Protein AF-A0A9P5EI40-F1 (afdb_monomer_lite)

Structure (mmCIF, N/CA/C/O backbone):
data_AF-A0A9P5EI40-F1
#
_entry.id   AF-A0A9P5EI40-F1
#
loop_
_atom_site.group_PDB
_atom_site.id
_atom_site.type_symbol
_atom_site.label_atom_id
_atom_site.label_alt_id
_atom_site.label_comp_id
_atom_site.label_asym_id
_atom_site.label_entity_id
_atom_site.label_seq_id
_atom_site.pdbx_PDB_ins_code
_atom_site.Cartn_x
_atom_site.Cartn_y
_atom_site.Cartn_z
_atom_site.occupancy
_atom_site.B_iso_or_equiv
_atom_site.auth_seq_id
_atom_site.auth_comp_id
_atom_site.auth_asym_id
_atom_site.auth_atom_id
_atom_site.pdbx_PDB_model_num
ATOM 1 N N . MET A 1 1 ? 2.588 4.459 -14.639 1.00 56.38 1 MET A N 1
ATOM 2 C CA . MET A 1 1 ? 1.563 3.749 -13.841 1.00 56.38 1 MET A CA 1
ATOM 3 C C . MET A 1 1 ? 0.939 2.684 -14.732 1.00 56.38 1 MET A C 1
ATOM 5 O O . MET A 1 1 ? 0.396 3.045 -15.766 1.00 56.38 1 MET A O 1
ATOM 9 N N . GLY A 1 2 ? 1.132 1.404 -14.401 1.00 60.09 2 GLY A N 1
ATOM 10 C CA . GLY A 1 2 ? 1.016 0.235 -15.293 1.00 60.09 2 GLY A CA 1
ATOM 11 C C . GLY A 1 2 ? -0.373 -0.183 -15.797 1.00 60.09 2 GLY A C 1
ATOM 12 O O . GLY A 1 2 ? -0.600 -1.373 -15.928 1.00 60.09 2 GLY A O 1
ATOM 13 N N . GLY A 1 3 ? -1.280 0.753 -16.089 1.00 68.62 3 GLY A N 1
ATOM 14 C CA . GLY A 1 3 ? -2.519 0.489 -16.841 1.00 68.62 3 GLY A CA 1
ATOM 15 C C . GLY A 1 3 ? -3.440 -0.617 -16.298 1.00 68.62 3 GLY A C 1
ATOM 16 O O . GLY A 1 3 ? -3.301 -1.086 -15.167 1.00 68.62 3 GLY A O 1
ATOM 17 N N . ASP A 1 4 ? -4.399 -1.027 -17.129 1.00 69.88 4 ASP A N 1
ATOM 18 C CA . ASP A 1 4 ? -5.375 -2.079 -16.805 1.00 69.88 4 ASP A CA 1
ATOM 19 C C . ASP A 1 4 ? -4.731 -3.462 -16.618 1.00 69.88 4 ASP A C 1
ATOM 21 O O . ASP A 1 4 ? -5.224 -4.275 -15.849 1.00 69.88 4 ASP A O 1
ATOM 25 N N . GLU A 1 5 ? -3.588 -3.727 -17.251 1.00 69.06 5 GLU A N 1
ATOM 26 C CA . GLU A 1 5 ? -2.842 -4.986 -17.086 1.00 69.06 5 GLU A CA 1
ATOM 27 C C . GLU A 1 5 ? -2.305 -5.191 -15.658 1.00 69.06 5 GLU A C 1
ATOM 29 O O . GLU A 1 5 ? -2.102 -6.321 -15.209 1.00 69.06 5 GLU A O 1
ATOM 34 N N . TYR A 1 6 ? -2.089 -4.101 -14.920 1.00 73.44 6 TYR A N 1
ATOM 35 C CA . TYR A 1 6 ? -1.594 -4.154 -13.549 1.00 73.44 6 TYR A CA 1
ATOM 36 C C . TYR A 1 6 ? -2.718 -3.984 -12.524 1.00 73.44 6 TYR A C 1
ATOM 38 O O . TYR A 1 6 ? -2.712 -4.659 -11.495 1.00 73.44 6 TYR A O 1
ATOM 46 N N . TRP A 1 7 ? -3.684 -3.110 -12.820 1.00 74.06 7 TRP A N 1
ATOM 47 C CA . TRP A 1 7 ? -4.709 -2.646 -11.877 1.00 74.06 7 TRP A CA 1
ATOM 48 C C . TRP A 1 7 ? -6.136 -3.083 -12.199 1.00 74.06 7 TRP A C 1
ATOM 50 O O . TRP A 1 7 ? -7.002 -3.005 -11.332 1.00 74.06 7 TRP A O 1
ATOM 60 N N . GLY A 1 8 ? -6.392 -3.477 -13.443 1.00 68.00 8 GLY A N 1
ATOM 61 C CA . GLY A 1 8 ? -7.711 -3.875 -13.912 1.00 68.00 8 GLY A CA 1
ATOM 62 C C . GLY A 1 8 ? -8.129 -5.246 -13.390 1.00 68.00 8 GLY A C 1
ATOM 63 O O . GLY A 1 8 ? -7.386 -5.948 -12.696 1.00 68.00 8 GLY A O 1
ATOM 64 N N . GLU A 1 9 ? -9.351 -5.637 -13.731 1.00 66.75 9 GLU A N 1
ATOM 65 C CA . GLU A 1 9 ? -9.886 -6.962 -13.423 1.00 66.75 9 GLU A CA 1
ATOM 66 C C . GLU A 1 9 ? -9.019 -8.047 -14.091 1.00 66.75 9 GLU A C 1
ATOM 68 O O . GLU A 1 9 ? -8.784 -8.005 -15.298 1.00 66.75 9 GLU A O 1
ATOM 73 N N . GLY A 1 10 ? -8.484 -8.982 -13.296 1.00 70.12 10 GLY A N 1
ATOM 74 C CA . GLY A 1 10 ? -7.507 -9.978 -13.761 1.00 70.12 10 GLY A CA 1
ATOM 75 C C . GLY A 1 10 ? -6.081 -9.448 -13.978 1.00 70.12 10 GLY A C 1
ATOM 76 O O . GLY A 1 10 ? -5.244 -10.162 -14.524 1.00 70.12 10 GLY A O 1
ATOM 77 N N . GLY A 1 11 ? -5.795 -8.208 -13.571 1.00 76.00 11 GLY A N 1
ATOM 78 C CA . GLY A 1 11 ? -4.446 -7.645 -13.564 1.00 76.00 11 GLY A CA 1
ATOM 79 C C . GLY A 1 11 ? -3.575 -8.189 -12.429 1.00 76.00 11 GLY A C 1
ATOM 80 O O . GLY A 1 11 ? -4.066 -8.809 -11.483 1.00 76.00 11 GLY A O 1
ATOM 81 N N . LYS A 1 12 ? -2.264 -7.916 -12.488 1.00 77.44 12 LYS A N 1
ATOM 82 C CA . LYS A 1 12 ? -1.280 -8.478 -11.539 1.00 77.44 12 LYS A CA 1
ATOM 83 C C . LYS A 1 12 ? -1.623 -8.204 -10.066 1.00 77.44 12 LYS A C 1
ATOM 85 O O . LYS A 1 12 ? -1.492 -9.102 -9.240 1.00 77.44 12 LYS A O 1
ATOM 90 N N . VAL A 1 13 ? -2.054 -6.986 -9.725 1.00 79.25 13 VAL A N 1
ATOM 91 C CA . VAL A 1 13 ? -2.424 -6.634 -8.340 1.00 79.25 13 VAL A CA 1
ATOM 92 C C . VAL A 1 13 ? -3.728 -7.317 -7.937 1.00 79.25 13 VAL A C 1
ATOM 94 O O . VAL A 1 13 ? -3.812 -7.863 -6.840 1.00 79.25 13 VAL A O 1
ATOM 97 N N . SER A 1 14 ? -4.716 -7.343 -8.831 1.00 79.75 14 SER A N 1
ATOM 98 C CA . SER A 1 14 ? -6.002 -8.010 -8.608 1.00 79.75 14 SER A CA 1
ATOM 99 C C . SER A 1 14 ? -5.816 -9.499 -8.314 1.00 79.75 14 SER A C 1
ATOM 101 O O . SER A 1 14 ? -6.309 -9.977 -7.297 1.00 79.75 14 SER A O 1
ATOM 103 N N . GLU A 1 15 ? -5.002 -10.206 -9.105 1.00 83.00 15 GLU A N 1
ATOM 104 C CA . GLU A 1 15 ? -4.693 -11.620 -8.858 1.00 83.00 15 GLU A CA 1
ATOM 105 C C . GLU A 1 15 ? -4.032 -11.853 -7.491 1.00 83.00 15 GLU A C 1
ATOM 107 O O . GLU A 1 15 ? -4.350 -12.824 -6.800 1.00 83.00 15 GLU A O 1
ATOM 112 N N . VAL A 1 16 ? -3.094 -10.988 -7.087 1.00 83.62 16 VAL A N 1
ATOM 113 C CA . VAL A 1 16 ? -2.419 -11.101 -5.783 1.00 83.62 16 VAL A CA 1
ATOM 114 C C . VAL A 1 16 ? -3.419 -10.917 -4.645 1.00 83.62 16 VAL A C 1
ATOM 116 O O . VAL A 1 16 ? -3.401 -11.681 -3.679 1.00 83.62 16 VAL A O 1
ATOM 119 N N . LEU A 1 17 ? -4.312 -9.937 -4.767 1.00 83.62 17 LEU A N 1
ATOM 120 C CA . LEU A 1 17 ? -5.349 -9.678 -3.774 1.00 83.62 17 LEU A CA 1
ATOM 121 C C . LEU A 1 17 ? -6.324 -10.846 -3.662 1.00 83.62 17 LEU A C 1
ATOM 123 O O . LEU A 1 17 ? -6.566 -11.329 -2.555 1.00 83.62 17 LEU A O 1
ATOM 127 N N . GLU A 1 18 ? -6.795 -11.371 -4.791 1.00 83.94 18 GLU A N 1
ATOM 128 C CA . GLU A 1 18 ? -7.691 -12.526 -4.823 1.00 83.94 18 GLU A CA 1
ATOM 129 C C . GLU A 1 18 ? -7.046 -13.763 -4.184 1.00 83.94 18 GLU A C 1
ATOM 131 O O . GLU A 1 18 ? -7.679 -14.446 -3.375 1.00 83.94 18 GLU A O 1
ATOM 136 N N . ARG A 1 19 ? -5.757 -14.019 -4.453 1.00 84.62 19 ARG A N 1
ATOM 137 C CA . ARG A 1 19 ? -4.997 -15.116 -3.819 1.00 84.62 19 ARG A CA 1
ATOM 138 C C . ARG A 1 19 ? -4.885 -14.971 -2.301 1.00 84.62 19 ARG A C 1
ATOM 140 O O . ARG A 1 19 ? -4.758 -15.978 -1.608 1.00 84.62 19 ARG A O 1
ATOM 147 N N . ARG A 1 20 ? -4.935 -13.741 -1.783 1.00 83.88 20 ARG A N 1
ATOM 148 C CA . ARG A 1 20 ? -4.908 -13.420 -0.345 1.00 83.88 20 ARG A CA 1
ATOM 149 C C . ARG A 1 20 ? -6.317 -13.280 0.253 1.00 83.88 20 ARG A C 1
ATOM 151 O O . ARG A 1 20 ? -6.452 -12.922 1.419 1.00 83.88 20 ARG A O 1
ATOM 158 N N . GLY A 1 21 ? -7.369 -13.568 -0.520 1.00 83.19 21 GLY A N 1
ATOM 159 C CA . GLY A 1 21 ? -8.763 -13.459 -0.082 1.00 83.19 21 GLY A CA 1
ATOM 160 C C . GLY A 1 21 ? -9.271 -12.020 0.052 1.00 83.19 21 GLY A C 1
ATOM 161 O O . GLY A 1 21 ? -10.339 -11.801 0.624 1.00 83.19 21 GLY A O 1
ATOM 162 N N . LEU A 1 22 ? -8.530 -11.039 -0.466 1.00 82.88 22 LEU A N 1
ATOM 163 C CA . LEU A 1 22 ? -8.954 -9.648 -0.528 1.00 82.88 22 LEU A CA 1
ATOM 164 C C . LEU A 1 22 ? -9.743 -9.424 -1.815 1.00 82.88 22 LEU A C 1
ATOM 166 O O . LEU A 1 22 ? -9.285 -9.727 -2.912 1.00 82.88 22 LEU A O 1
ATOM 170 N N . SER A 1 23 ? -10.944 -8.879 -1.673 1.00 79.00 23 SER A N 1
ATOM 171 C CA . SER A 1 23 ? -11.821 -8.543 -2.791 1.00 79.00 23 SER A CA 1
ATOM 172 C C . SER A 1 23 ? -12.454 -7.180 -2.542 1.00 79.00 23 SER A C 1
ATOM 174 O O . SER A 1 23 ? -12.807 -6.837 -1.413 1.00 79.00 23 SER A O 1
ATOM 176 N N . GLY A 1 24 ? -12.556 -6.369 -3.591 1.00 77.00 24 GLY A N 1
ATOM 177 C CA . GLY A 1 24 ? -13.091 -5.017 -3.491 1.00 77.00 24 GLY A CA 1
ATOM 178 C C . GLY A 1 24 ? -12.622 -4.116 -4.623 1.00 77.00 24 GLY A C 1
ATOM 179 O O . GLY A 1 24 ? -11.858 -4.527 -5.492 1.00 77.00 24 GLY A O 1
ATOM 180 N N . ASN A 1 25 ? -13.094 -2.871 -4.603 1.00 83.12 25 ASN A N 1
ATOM 181 C CA . ASN A 1 25 ? -12.660 -1.868 -5.565 1.00 83.12 25 ASN A CA 1
ATOM 182 C C . ASN A 1 2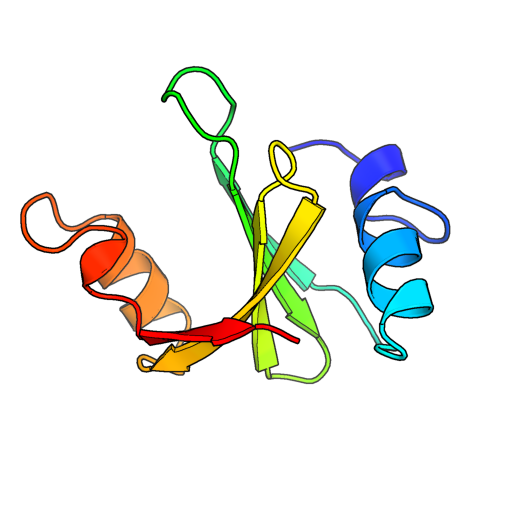5 ? -11.231 -1.420 -5.233 1.00 83.12 25 ASN A C 1
ATOM 184 O O . ASN A 1 25 ? -11.001 -0.878 -4.150 1.00 83.12 25 ASN A O 1
ATOM 188 N N . ILE A 1 26 ? -10.299 -1.654 -6.155 1.00 83.88 26 ILE A N 1
ATOM 189 C CA . ILE A 1 26 ? -8.893 -1.285 -6.000 1.00 83.88 26 ILE A CA 1
ATOM 190 C C . ILE A 1 26 ? -8.724 0.147 -6.481 1.00 83.88 26 ILE A C 1
ATOM 192 O O . ILE A 1 26 ? -8.932 0.464 -7.652 1.00 83.88 26 ILE A O 1
ATOM 196 N N . LYS A 1 27 ? -8.300 1.022 -5.578 1.00 85.94 27 LYS A N 1
ATOM 197 C CA . LYS A 1 27 ? -7.945 2.394 -5.914 1.00 85.94 27 LYS A CA 1
ATOM 198 C C . LYS A 1 27 ? -6.431 2.526 -5.886 1.00 85.94 27 LYS A C 1
ATOM 200 O O . LYS A 1 27 ? -5.832 2.615 -4.819 1.00 85.94 27 LYS A O 1
ATOM 205 N N . ALA A 1 28 ? -5.813 2.542 -7.062 1.00 82.44 28 ALA A N 1
ATOM 206 C CA . ALA A 1 28 ? -4.395 2.851 -7.201 1.00 82.44 28 ALA A CA 1
ATOM 207 C C . ALA A 1 28 ? -4.120 4.276 -6.695 1.00 82.44 28 ALA A C 1
ATOM 209 O O . ALA A 1 28 ? -4.705 5.235 -7.200 1.00 82.44 28 ALA A O 1
ATOM 210 N N . LEU A 1 29 ? -3.249 4.416 -5.693 1.00 82.75 29 LEU A N 1
ATOM 211 C CA . LEU A 1 29 ? -2.922 5.711 -5.089 1.00 82.75 29 LEU A CA 1
ATOM 212 C C . LEU A 1 29 ? -1.567 6.211 -5.574 1.00 82.75 29 LEU A C 1
ATOM 214 O O . LEU A 1 29 ? -1.435 7.360 -5.993 1.00 82.75 29 LEU A O 1
ATOM 218 N N . PHE A 1 30 ? -0.560 5.341 -5.526 1.00 77.19 30 PHE A N 1
ATOM 219 C CA . PHE A 1 30 ? 0.808 5.689 -5.877 1.00 77.19 30 PHE A CA 1
ATOM 220 C C . PHE A 1 30 ? 1.574 4.455 -6.358 1.00 77.19 30 PHE A C 1
ATOM 222 O O . PHE A 1 30 ? 1.349 3.343 -5.894 1.00 77.19 30 PHE A O 1
ATOM 229 N N . ALA A 1 31 ? 2.494 4.641 -7.297 1.00 74.56 31 ALA A N 1
ATOM 230 C CA . ALA A 1 31 ? 3.397 3.589 -7.746 1.00 74.56 31 ALA A CA 1
ATOM 231 C C . ALA A 1 31 ? 4.764 4.216 -7.993 1.00 74.56 31 ALA A C 1
ATOM 233 O O . ALA A 1 31 ? 4.867 5.146 -8.798 1.00 74.56 31 ALA A O 1
ATOM 234 N N . LEU A 1 32 ? 5.790 3.717 -7.304 1.00 69.44 32 LEU A N 1
ATOM 235 C CA . LEU A 1 32 ? 7.165 4.123 -7.550 1.00 69.44 32 LEU A CA 1
ATOM 236 C C . LEU A 1 32 ? 7.795 3.158 -8.558 1.00 69.44 32 LEU A C 1
ATOM 238 O O . LEU A 1 32 ? 7.746 1.940 -8.383 1.00 69.44 32 LEU A O 1
ATOM 242 N N . ASP A 1 33 ? 8.363 3.703 -9.630 1.00 57.47 33 ASP A N 1
ATOM 243 C CA . ASP A 1 33 ? 8.995 2.903 -10.678 1.00 57.47 33 ASP A CA 1
ATOM 244 C C . ASP A 1 33 ? 10.375 2.379 -10.233 1.00 57.47 33 ASP A C 1
ATOM 246 O O . ASP A 1 33 ? 11.061 2.992 -9.409 1.00 57.47 33 ASP A O 1
ATOM 250 N N . ALA A 1 34 ? 10.797 1.241 -10.789 1.00 51.28 34 ALA A N 1
ATOM 251 C CA . ALA A 1 34 ? 11.941 0.434 -10.347 1.00 51.28 34 ALA A CA 1
ATOM 252 C C . ALA A 1 34 ? 13.316 1.132 -10.446 1.00 51.28 34 ALA A C 1
ATOM 254 O O . ALA A 1 34 ? 14.320 0.580 -9.995 1.00 51.28 34 ALA A O 1
ATOM 255 N N . GLY A 1 35 ? 13.378 2.355 -10.984 1.00 47.28 35 GLY A N 1
ATOM 256 C CA . GLY A 1 35 ? 14.593 3.174 -11.032 1.00 47.28 35 GLY A CA 1
ATOM 257 C C . GLY A 1 35 ? 15.196 3.511 -9.659 1.00 47.28 35 GLY A C 1
ATOM 258 O O . GLY A 1 35 ? 16.375 3.847 -9.593 1.00 47.28 35 GLY A O 1
ATOM 259 N N . SER A 1 36 ? 14.427 3.374 -8.572 1.00 54.31 36 SER A N 1
ATOM 260 C CA . SER A 1 36 ? 14.872 3.619 -7.188 1.00 54.31 36 SER A CA 1
ATOM 261 C C . SER A 1 36 ? 15.213 2.351 -6.385 1.00 54.31 36 SER A C 1
ATOM 263 O O . SER A 1 36 ? 15.440 2.442 -5.183 1.00 54.31 36 SER A O 1
ATOM 265 N N . GLY A 1 37 ? 15.293 1.177 -7.021 1.00 51.22 37 GLY A N 1
ATOM 266 C CA . GLY A 1 37 ? 15.824 -0.052 -6.407 1.00 51.22 37 GLY A CA 1
ATOM 267 C C . GLY A 1 37 ? 14.778 -1.058 -5.917 1.00 51.22 37 GLY A C 1
ATOM 268 O O . GLY A 1 37 ? 15.036 -2.253 -6.013 1.00 51.22 37 GLY A O 1
ATOM 269 N N . SER A 1 38 ? 13.585 -0.610 -5.512 1.00 59.47 38 SER A N 1
ATOM 270 C CA . SER A 1 38 ? 12.465 -1.493 -5.142 1.00 59.47 38 SER A CA 1
ATOM 271 C C . SER A 1 38 ? 11.132 -0.892 -5.600 1.00 59.47 38 SER A C 1
ATOM 273 O O . SER A 1 38 ? 10.670 0.070 -4.985 1.00 59.47 38 SER A O 1
ATOM 275 N N . PRO A 1 39 ? 10.498 -1.403 -6.674 1.00 69.50 39 PRO A N 1
ATOM 276 C CA . PRO A 1 39 ? 9.196 -0.910 -7.104 1.00 69.50 39 PRO A CA 1
ATOM 277 C C . PRO A 1 39 ? 8.127 -1.336 -6.095 1.00 69.50 39 PRO A C 1
ATOM 279 O O . PRO A 1 39 ? 7.779 -2.517 -5.992 1.00 69.50 39 PRO A O 1
A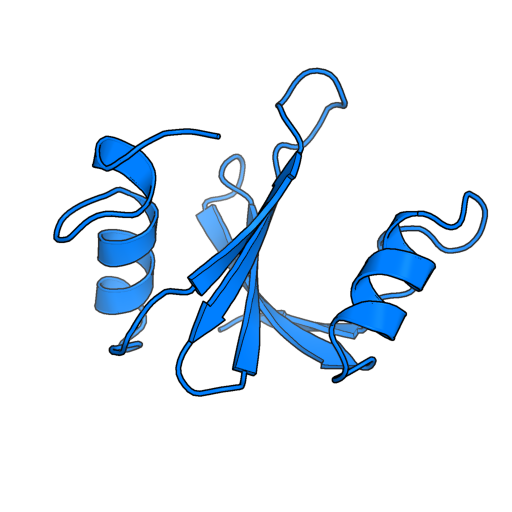TOM 282 N N . TYR A 1 40 ? 7.604 -0.360 -5.361 1.00 78.12 40 TYR A N 1
ATOM 283 C CA . TYR A 1 40 ? 6.469 -0.542 -4.470 1.00 78.12 40 TYR A CA 1
ATOM 284 C C . TYR A 1 40 ? 5.255 0.215 -4.992 1.00 78.12 40 TYR A C 1
ATOM 286 O O . TYR A 1 40 ? 5.337 1.240 -5.678 1.00 78.12 40 TYR A O 1
ATOM 294 N N . THR A 1 41 ? 4.101 -0.331 -4.651 1.00 83.56 41 THR A N 1
ATOM 295 C CA . THR A 1 41 ? 2.811 0.133 -5.122 1.00 83.56 41 THR A CA 1
ATOM 296 C C . THR A 1 41 ? 1.896 0.346 -3.925 1.00 83.56 41 THR A C 1
ATOM 298 O O . THR A 1 41 ? 1.685 -0.582 -3.154 1.00 83.56 41 THR A O 1
ATOM 301 N N . LEU A 1 42 ? 1.350 1.550 -3.779 1.00 86.75 42 LEU A N 1
ATOM 302 C CA . LEU A 1 42 ? 0.371 1.910 -2.760 1.00 86.75 42 LEU A CA 1
ATOM 303 C C . LEU A 1 42 ? -1.026 1.948 -3.378 1.00 86.75 42 LEU A C 1
ATOM 305 O O . LEU A 1 42 ? -1.268 2.641 -4.375 1.00 86.75 42 LEU A O 1
ATOM 309 N N . PHE A 1 43 ? -1.962 1.243 -2.764 1.00 87.75 43 PHE A N 1
ATOM 310 C CA . PHE A 1 43 ? -3.359 1.241 -3.179 1.00 87.75 43 PHE A CA 1
ATOM 311 C C . PHE A 1 43 ? -4.292 1.040 -1.996 1.00 87.75 43 PHE A C 1
ATOM 313 O O . PHE A 1 43 ? -3.880 0.615 -0.923 1.00 87.75 43 PHE A O 1
ATOM 320 N N . GLU A 1 44 ? -5.561 1.355 -2.208 1.00 88.00 44 GLU A N 1
ATOM 321 C CA . GLU A 1 44 ? -6.610 1.225 -1.206 1.00 88.00 44 GLU A CA 1
ATOM 322 C C . GLU A 1 44 ? -7.638 0.183 -1.656 1.00 88.00 44 GLU A C 1
ATOM 324 O O . GLU A 1 44 ? -8.062 0.180 -2.815 1.00 88.00 44 GLU A O 1
ATOM 329 N N . VAL A 1 45 ? -8.047 -0.688 -0.731 1.00 87.69 45 VAL A N 1
ATOM 330 C CA . VAL A 1 45 ? -9.152 -1.639 -0.907 1.00 87.69 45 VAL A CA 1
ATOM 331 C C . VAL A 1 45 ? -10.101 -1.490 0.273 1.00 87.69 45 VAL A C 1
ATOM 333 O O . VAL A 1 45 ? -9.709 -1.672 1.424 1.00 87.69 45 VAL A O 1
ATOM 336 N N . GLY A 1 46 ? -11.358 -1.133 -0.003 1.00 85.00 46 GLY A N 1
ATOM 337 C CA . GLY A 1 46 ? -12.390 -1.010 1.035 1.00 85.00 46 GLY A CA 1
ATOM 338 C C . GLY A 1 46 ? -12.060 0.002 2.142 1.00 85.00 46 GLY A C 1
ATOM 339 O O . GLY A 1 46 ? -12.455 -0.210 3.284 1.00 85.00 46 GLY A O 1
ATOM 340 N N . GLY A 1 47 ? -11.315 1.069 1.825 1.00 82.81 47 GLY A N 1
ATOM 341 C CA . GLY A 1 47 ? -10.878 2.087 2.788 1.00 82.81 47 GLY A CA 1
ATOM 342 C C . GLY A 1 47 ? -9.633 1.716 3.601 1.00 82.81 47 GLY A C 1
ATOM 343 O O . GLY A 1 47 ? -9.258 2.463 4.494 1.00 82.81 47 GLY A O 1
ATOM 344 N N . THR A 1 48 ? -8.994 0.576 3.321 1.00 87.00 48 THR A N 1
ATOM 345 C CA . THR A 1 48 ? -7.711 0.192 3.930 1.00 87.00 48 THR A CA 1
ATOM 346 C C . THR A 1 48 ? -6.587 0.323 2.909 1.00 87.00 48 THR A C 1
ATOM 348 O O . THR A 1 48 ? -6.719 -0.159 1.783 1.00 87.00 48 THR A O 1
ATOM 351 N N . SER A 1 49 ? -5.479 0.946 3.311 1.00 89.88 49 SER A N 1
ATOM 352 C CA . SER A 1 49 ? -4.292 1.129 2.472 1.00 89.88 49 SER A CA 1
ATOM 353 C C . SER A 1 49 ? -3.342 -0.070 2.554 1.00 89.88 49 SER A C 1
ATOM 355 O O . SER A 1 49 ? -3.095 -0.622 3.629 1.00 89.88 49 SER A O 1
ATOM 357 N N . TYR A 1 50 ? -2.780 -0.453 1.411 1.00 88.69 50 TYR A N 1
ATOM 358 C 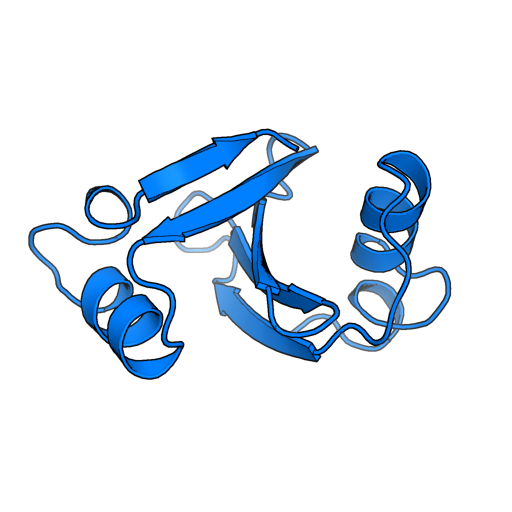CA . TYR A 1 50 ? -1.872 -1.583 1.255 1.00 88.69 50 TYR A CA 1
ATOM 359 C C . TYR A 1 50 ? -0.654 -1.204 0.418 1.00 88.69 50 TYR A C 1
ATOM 361 O O . TYR A 1 50 ? -0.763 -0.479 -0.575 1.00 88.69 50 TYR A O 1
ATOM 369 N N . PHE A 1 51 ? 0.489 -1.770 0.791 1.00 88.00 51 PHE A N 1
ATOM 370 C CA . PHE A 1 51 ? 1.697 -1.800 -0.011 1.00 88.00 51 PHE A CA 1
ATOM 371 C C . PHE A 1 51 ? 1.866 -3.152 -0.684 1.00 88.00 51 PHE A C 1
ATOM 373 O O . PHE A 1 51 ? 1.822 -4.196 -0.040 1.00 88.00 51 PHE A O 1
ATOM 380 N N . PHE A 1 52 ? 2.115 -3.118 -1.987 1.00 85.94 52 PHE A N 1
ATOM 381 C CA . PHE A 1 52 ? 2.549 -4.274 -2.751 1.00 85.94 52 PHE A CA 1
ATOM 382 C C . PHE A 1 52 ? 3.926 -4.027 -3.351 1.00 85.94 52 PHE A C 1
ATOM 384 O O . PHE A 1 52 ? 4.123 -3.093 -4.137 1.00 85.94 52 PHE A O 1
ATOM 391 N N . THR A 1 53 ? 4.862 -4.903 -3.006 1.00 83.62 53 THR A N 1
ATOM 392 C CA . THR A 1 53 ? 6.227 -4.892 -3.526 1.00 83.62 53 THR A CA 1
ATOM 393 C C . THR A 1 53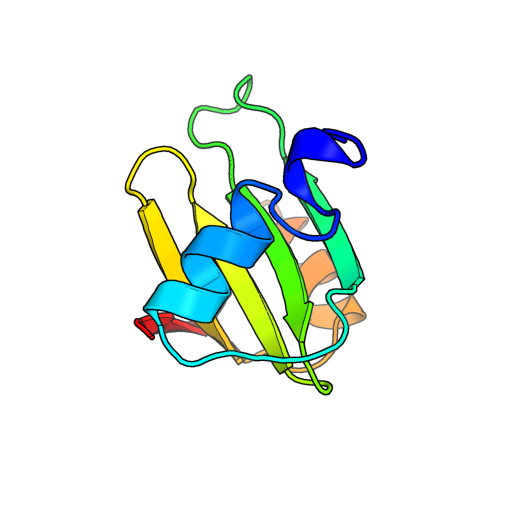 ? 6.363 -6.001 -4.553 1.00 83.62 53 THR A C 1
ATOM 395 O O . THR A 1 53 ? 6.422 -7.183 -4.220 1.00 83.62 53 THR A O 1
ATOM 398 N N . ALA A 1 54 ? 6.441 -5.619 -5.828 1.00 75.56 54 ALA A N 1
ATOM 399 C CA . ALA A 1 54 ? 6.447 -6.575 -6.934 1.00 75.56 54 ALA A CA 1
ATOM 400 C C . ALA A 1 54 ? 7.725 -7.429 -7.012 1.00 75.56 54 ALA A C 1
ATOM 402 O O . ALA A 1 54 ? 7.702 -8.465 -7.674 1.00 75.56 54 ALA A O 1
ATOM 403 N N . ALA A 1 55 ? 8.824 -6.983 -6.391 1.00 76.69 55 ALA A N 1
ATOM 404 C CA . ALA A 1 55 ? 10.096 -7.706 -6.361 1.00 76.69 55 ALA A CA 1
ATOM 405 C C . ALA A 1 55 ? 10.038 -8.967 -5.479 1.00 76.69 55 ALA A C 1
ATOM 407 O O . ALA A 1 55 ? 10.575 -10.000 -5.872 1.00 76.69 55 ALA A O 1
ATOM 408 N N . ASP A 1 56 ? 9.340 -8.890 -4.344 1.00 78.38 56 ASP A N 1
ATOM 409 C CA . ASP A 1 56 ? 9.231 -9.974 -3.356 1.00 78.38 56 ASP A CA 1
ATOM 410 C C . ASP A 1 56 ? 7.835 -10.623 -3.315 1.00 78.38 56 ASP A C 1
ATOM 412 O O . ASP A 1 56 ? 7.605 -11.547 -2.540 1.00 78.38 56 ASP A O 1
ATOM 416 N N . ASP A 1 57 ? 6.893 -10.155 -4.144 1.00 80.06 57 ASP A N 1
ATOM 417 C CA . ASP A 1 57 ? 5.472 -10.551 -4.097 1.00 80.06 57 ASP A CA 1
ATOM 418 C C . ASP A 1 57 ? 4.851 -10.349 -2.694 1.00 80.06 57 ASP A C 1
ATOM 420 O O . ASP A 1 57 ? 3.938 -11.055 -2.250 1.00 80.06 57 ASP A O 1
ATOM 424 N N . SER A 1 58 ? 5.378 -9.357 -1.973 1.00 83.88 58 SER A N 1
ATOM 425 C CA . SER A 1 58 ? 4.989 -9.026 -0.607 1.00 83.88 58 SER A CA 1
ATOM 426 C C . SER A 1 58 ? 3.803 -8.080 -0.623 1.00 83.88 58 SER A C 1
ATOM 428 O O . SER A 1 58 ? 3.852 -7.020 -1.252 1.00 83.88 58 SER A O 1
ATOM 430 N N . LEU A 1 59 ? 2.750 -8.466 0.095 1.00 88.31 59 LEU A N 1
ATOM 431 C CA . LEU A 1 59 ? 1.585 -7.636 0.351 1.00 88.31 59 LEU A CA 1
ATOM 432 C C . LEU A 1 59 ? 1.526 -7.294 1.836 1.00 88.31 59 LEU A C 1
ATOM 434 O O . LEU A 1 59 ? 1.472 -8.174 2.697 1.00 88.31 59 LEU A O 1
ATOM 438 N N . GLU A 1 60 ? 1.495 -6.004 2.113 1.00 89.81 60 GLU A N 1
ATOM 439 C CA . GLU A 1 60 ? 1.555 -5.455 3.450 1.00 89.81 60 GLU A CA 1
ATOM 440 C C . GLU A 1 60 ? 0.395 -4.487 3.660 1.00 89.81 60 GLU A C 1
ATOM 442 O O . GLU A 1 60 ? 0.148 -3.591 2.857 1.00 89.81 60 GLU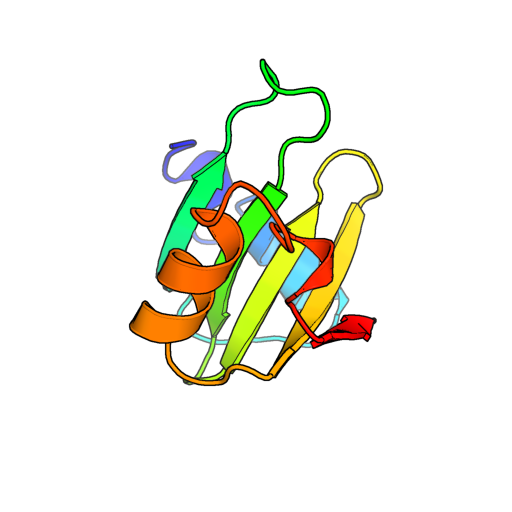 A O 1
ATOM 447 N N . ARG A 1 61 ? -0.343 -4.662 4.751 1.00 90.50 61 ARG A N 1
ATOM 448 C CA . ARG A 1 61 ? -1.382 -3.730 5.181 1.00 90.50 61 ARG A CA 1
ATOM 449 C C . ARG A 1 61 ? -0.743 -2.597 5.968 1.00 90.50 61 ARG A C 1
ATOM 451 O O . ARG A 1 61 ? -0.011 -2.867 6.919 1.00 90.50 61 ARG A O 1
ATOM 458 N N . ILE A 1 62 ? -1.079 -1.356 5.634 1.00 89.31 62 ILE A N 1
ATOM 459 C CA . ILE A 1 62 ? -0.670 -0.191 6.418 1.00 89.31 62 ILE A CA 1
ATOM 460 C C . ILE A 1 62 ? -1.531 -0.117 7.679 1.00 89.31 62 ILE A C 1
ATOM 462 O O . ILE A 1 62 ? -2.759 -0.169 7.614 1.00 89.31 62 ILE A O 1
ATOM 466 N N . GLN A 1 63 ? -0.866 -0.038 8.826 1.00 88.25 63 GLN A N 1
ATOM 467 C CA . GLN A 1 63 ? -1.478 0.090 10.149 1.00 88.25 63 GLN A CA 1
ATOM 468 C C . GLN A 1 63 ? -1.364 1.522 10.672 1.00 88.25 63 GLN A C 1
ATOM 470 O O . GLN A 1 63 ? -2.241 1.975 11.398 1.00 88.25 63 GLN A O 1
ATOM 475 N N . TYR A 1 64 ? -0.278 2.220 10.326 1.00 84.62 64 TYR A N 1
ATOM 476 C CA . TYR A 1 64 ? -0.078 3.621 10.673 1.00 84.62 64 TYR A CA 1
ATOM 477 C C . TYR A 1 64 ? 0.981 4.263 9.762 1.00 84.62 64 TYR A C 1
ATOM 479 O O . TYR A 1 64 ? 2.007 3.628 9.507 1.00 84.62 64 TYR A O 1
ATOM 487 N N . PRO A 1 65 ? 0.803 5.521 9.336 1.00 82.69 65 PRO A N 1
ATOM 488 C CA . PRO A 1 65 ? -0.421 6.318 9.455 1.00 82.69 65 PRO A CA 1
ATOM 489 C C . PRO A 1 65 ? -1.570 5.751 8.600 1.00 82.69 65 PRO A C 1
ATOM 491 O O . PRO A 1 65 ? -1.330 5.086 7.597 1.00 82.69 65 PRO A O 1
ATOM 494 N N . GLU A 1 66 ? -2.821 5.970 9.017 1.00 79.81 66 GLU A N 1
ATOM 495 C CA . GLU A 1 66 ? -4.014 5.460 8.310 1.00 79.81 66 GLU A CA 1
ATOM 496 C C . GLU A 1 66 ? -4.447 6.389 7.163 1.00 79.81 66 GLU A C 1
ATOM 498 O O . GLU A 1 66 ? -4.943 5.929 6.132 1.00 79.81 66 GLU A O 1
ATOM 503 N N . GLU A 1 67 ? -4.209 7.696 7.314 1.00 84.44 67 GLU A N 1
ATOM 504 C CA . GLU A 1 67 ? -4.606 8.711 6.343 1.00 84.44 67 GLU A CA 1
ATOM 505 C C . GLU A 1 67 ? -3.622 8.792 5.171 1.00 84.44 67 GLU A C 1
ATOM 507 O O . GLU A 1 67 ? -2.409 8.934 5.342 1.00 84.44 67 GLU A O 1
ATOM 512 N N . LEU A 1 68 ? -4.154 8.808 3.946 1.00 81.31 68 LEU A N 1
ATOM 513 C CA . LEU A 1 68 ? -3.350 8.865 2.721 1.00 81.31 68 LEU A CA 1
ATOM 514 C C . LEU A 1 68 ? -2.380 10.054 2.683 1.00 81.31 68 LEU A C 1
ATOM 516 O O . LEU A 1 68 ? -1.250 9.916 2.222 1.00 81.31 68 LEU A O 1
ATOM 520 N N . ALA A 1 69 ? -2.820 11.229 3.137 1.00 83.19 69 ALA A N 1
ATOM 521 C CA . ALA A 1 69 ? -1.988 12.428 3.129 1.00 83.19 69 ALA A CA 1
ATOM 522 C C . ALA A 1 69 ? -0.770 12.283 4.054 1.00 83.19 69 ALA A C 1
ATOM 524 O O . ALA A 1 69 ? 0.320 12.729 3.702 1.00 83.19 69 ALA A O 1
ATOM 525 N N . GLU A 1 70 ? -0.950 11.625 5.200 1.00 85.06 70 GLU A N 1
ATOM 526 C CA . GLU A 1 70 ? 0.131 11.330 6.135 1.00 85.06 70 GLU A CA 1
ATOM 527 C C . GLU A 1 70 ? 1.050 10.248 5.576 1.00 85.06 70 GLU A C 1
ATOM 529 O O . GLU A 1 70 ? 2.258 10.446 5.571 1.00 85.06 70 GLU A O 1
ATOM 534 N N . ILE A 1 71 ? 0.498 9.171 5.001 1.00 83.62 71 ILE A N 1
ATOM 535 C CA . ILE A 1 71 ? 1.283 8.117 4.337 1.00 83.62 71 ILE A CA 1
ATOM 536 C C . ILE A 1 71 ? 2.196 8.727 3.267 1.00 83.62 71 ILE A C 1
ATOM 538 O O . ILE A 1 71 ? 3.403 8.498 3.267 1.00 83.62 71 ILE A O 1
ATOM 542 N N . LEU A 1 72 ? 1.638 9.542 2.367 1.00 81.81 72 LEU A N 1
ATOM 543 C CA . LEU A 1 72 ? 2.413 10.197 1.312 1.00 81.81 72 LEU A CA 1
ATOM 544 C C . LEU A 1 72 ? 3.429 11.193 1.878 1.00 81.81 72 LEU A C 1
ATOM 546 O O . LEU A 1 72 ? 4.535 11.283 1.351 1.00 81.81 72 LEU A O 1
ATOM 550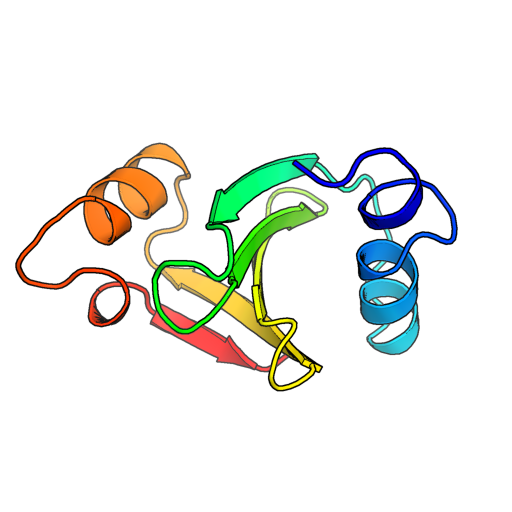 N N . GLY A 1 73 ? 3.069 11.919 2.940 1.00 82.44 73 GLY A N 1
ATOM 551 C CA . GLY A 1 73 ? 3.970 12.830 3.641 1.00 82.44 73 GLY A CA 1
ATOM 552 C C . GLY A 1 73 ? 5.170 12.106 4.247 1.00 82.44 73 GLY A C 1
ATOM 553 O O . GLY A 1 73 ? 6.297 12.544 4.052 1.00 82.44 73 GLY A O 1
ATOM 554 N N . THR A 1 74 ? 4.941 10.970 4.905 1.00 84.12 74 THR A N 1
ATOM 555 C CA . THR A 1 74 ? 5.987 10.134 5.503 1.00 84.12 74 THR A CA 1
ATOM 556 C C . THR A 1 74 ? 6.891 9.508 4.442 1.00 84.12 74 THR A C 1
ATOM 558 O O . THR A 1 74 ? 8.106 9.583 4.573 1.00 84.12 74 THR A O 1
ATOM 561 N N . ILE A 1 75 ? 6.330 8.974 3.348 1.00 79.75 75 ILE A N 1
ATOM 562 C CA . ILE A 1 75 ? 7.122 8.414 2.234 1.00 79.75 75 ILE A CA 1
ATOM 563 C C . ILE A 1 75 ? 7.981 9.490 1.558 1.00 79.75 75 ILE A C 1
ATOM 565 O O . ILE A 1 75 ? 9.099 9.212 1.126 1.00 79.75 75 ILE A O 1
ATOM 569 N N . ALA A 1 76 ? 7.445 10.704 1.418 1.00 77.44 76 ALA A N 1
ATOM 570 C CA . ALA A 1 76 ? 8.152 11.824 0.809 1.00 77.44 76 ALA A CA 1
ATOM 571 C C . ALA A 1 76 ? 9.199 12.456 1.742 1.00 77.44 76 ALA A C 1
ATOM 573 O O . ALA A 1 76 ? 10.014 13.255 1.271 1.00 77.44 76 ALA A O 1
ATOM 574 N N . ASP A 1 77 ? 9.178 12.128 3.036 1.00 77.50 77 ASP A N 1
ATOM 575 C CA . ASP A 1 77 ? 10.133 12.655 3.997 1.00 77.50 77 ASP A CA 1
ATOM 576 C C . ASP A 1 77 ? 11.494 11.953 3.832 1.00 77.50 77 ASP A C 1
ATOM 578 O O . ASP A 1 77 ? 11.563 10.720 3.837 1.00 77.50 77 ASP A O 1
ATOM 582 N N . PRO A 1 78 ? 12.591 12.710 3.655 1.00 71.94 78 PRO A N 1
ATOM 583 C CA . PRO A 1 78 ? 13.912 12.136 3.425 1.00 71.94 78 PRO A CA 1
ATOM 584 C C . PRO A 1 78 ? 14.512 11.438 4.654 1.00 71.94 78 PRO A C 1
ATOM 586 O O . PRO A 1 78 ? 15.527 10.761 4.489 1.00 71.94 78 PRO A O 1
ATOM 589 N N . ASP A 1 79 ? 13.949 11.625 5.854 1.00 77.44 79 ASP A N 1
ATOM 590 C CA . ASP A 1 79 ? 14.514 11.101 7.101 1.00 77.44 79 ASP A CA 1
ATOM 591 C C . ASP A 1 79 ? 13.907 9.731 7.493 1.00 77.44 79 ASP A C 1
ATOM 593 O O . ASP A 1 79 ? 14.642 8.742 7.433 1.00 77.44 79 ASP A O 1
ATOM 597 N N . PRO A 1 80 ? 12.594 9.582 7.797 1.00 71.12 80 PRO A N 1
ATOM 598 C CA . PRO A 1 80 ? 12.001 8.272 8.041 1.00 71.12 80 PRO A CA 1
ATOM 599 C C . PRO A 1 80 ? 11.662 7.519 6.743 1.00 71.12 80 PRO A C 1
ATOM 601 O O . PRO A 1 80 ? 11.709 6.291 6.730 1.00 71.12 80 PRO A O 1
ATOM 604 N N . GLY A 1 81 ? 11.311 8.213 5.650 1.00 77.00 81 GLY A N 1
ATOM 605 C CA . GLY A 1 81 ? 10.881 7.599 4.391 1.00 77.00 81 GLY A CA 1
ATOM 606 C C . GLY A 1 81 ? 9.883 6.447 4.584 1.00 77.00 81 GLY A C 1
ATOM 607 O O . GLY A 1 81 ? 8.889 6.567 5.298 1.00 77.00 81 GLY A O 1
ATOM 608 N N . LEU A 1 82 ? 10.167 5.293 3.968 1.00 74.69 82 LEU A N 1
ATOM 609 C CA . LEU A 1 82 ? 9.358 4.073 4.125 1.00 74.69 82 LEU A CA 1
ATOM 610 C C . LEU A 1 82 ? 9.431 3.455 5.531 1.00 74.69 82 LEU A C 1
ATOM 612 O O . LEU A 1 82 ? 8.478 2.797 5.936 1.00 74.69 82 LEU A O 1
ATOM 616 N N . ASP A 1 83 ? 10.520 3.673 6.273 1.00 78.50 83 ASP A N 1
ATOM 617 C CA . ASP A 1 83 ? 10.711 3.138 7.633 1.00 78.50 83 ASP A CA 1
ATOM 618 C C . ASP A 1 83 ? 9.735 3.784 8.635 1.00 78.50 83 ASP A C 1
ATOM 620 O O . ASP A 1 83 ? 9.415 3.218 9.677 1.00 78.50 83 ASP A O 1
ATOM 624 N N . GLY A 1 84 ? 9.194 4.958 8.286 1.00 79.62 84 GLY A N 1
ATOM 625 C CA . GLY A 1 84 ? 8.136 5.626 9.041 1.00 79.62 84 GLY A CA 1
ATOM 626 C C . GLY A 1 84 ? 6.741 5.021 8.871 1.00 79.62 84 GLY A C 1
ATOM 627 O O . GLY A 1 84 ? 5.820 5.450 9.568 1.00 79.62 84 GLY A O 1
ATOM 628 N N . ILE A 1 85 ? 6.555 4.058 7.959 1.00 84.75 85 ILE A N 1
ATOM 629 C CA . ILE A 1 85 ? 5.268 3.387 7.775 1.00 84.75 85 ILE A CA 1
ATOM 630 C C . ILE A 1 85 ? 5.249 2.077 8.556 1.00 84.75 85 ILE A C 1
ATOM 632 O O . ILE A 1 85 ? 6.023 1.157 8.306 1.00 84.75 85 ILE A O 1
ATOM 636 N N . HIS A 1 86 ? 4.289 1.957 9.465 1.00 87.75 86 HIS A N 1
ATOM 637 C CA . HIS A 1 86 ? 4.024 0.710 10.158 1.00 87.75 86 HIS A CA 1
ATOM 638 C C . HIS A 1 86 ? 3.109 -0.165 9.314 1.00 87.75 86 HIS A C 1
ATOM 640 O O . HIS A 1 86 ? 1.938 0.157 9.088 1.00 87.75 86 HIS A O 1
ATOM 646 N N . THR A 1 87 ? 3.639 -1.305 8.896 1.00 89.44 87 THR A N 1
ATOM 647 C CA . THR A 1 87 ? 2.923 -2.296 8.105 1.00 89.44 87 THR A CA 1
ATOM 648 C C . THR A 1 87 ? 2.822 -3.644 8.813 1.00 89.44 87 THR A C 1
ATOM 650 O O . THR A 1 87 ? 3.569 -3.959 9.741 1.00 89.44 87 THR A O 1
ATOM 653 N N . THR A 1 88 ? 1.872 -4.466 8.372 1.00 89.81 88 THR A N 1
ATOM 654 C CA . THR A 1 88 ? 1.795 -5.886 8.733 1.00 89.81 88 THR A CA 1
ATOM 655 C C . THR A 1 88 ? 1.557 -6.742 7.494 1.00 89.81 88 THR A C 1
ATOM 657 O O . THR A 1 88 ? 0.706 -6.369 6.683 1.00 89.81 88 THR A O 1
ATOM 660 N N . PRO A 1 89 ? 2.238 -7.893 7.347 1.00 88.44 89 PRO A N 1
ATOM 661 C CA . PRO A 1 89 ? 2.015 -8.792 6.219 1.00 88.44 89 PRO A CA 1
ATOM 662 C C . PRO A 1 89 ? 0.582 -9.341 6.230 1.00 88.44 89 PRO A C 1
ATOM 664 O O . PRO A 1 89 ? 0.038 -9.632 7.299 1.00 88.44 89 PRO A O 1
ATOM 667 N N . VAL A 1 90 ? -0.011 -9.461 5.039 1.00 84.81 90 VAL A N 1
ATOM 668 C CA . VAL A 1 90 ? -1.368 -10.002 4.817 1.00 84.81 90 VAL A CA 1
ATOM 669 C C . VAL A 1 90 ? -1.322 -11.487 4.522 1.00 84.81 90 VAL A C 1
ATOM 671 O O . VAL A 1 90 ? -0.560 -11.863 3.608 1.00 84.81 90 VAL A O 1
#

pLDDT: mean 78.78, std 9.56, range [47.28, 90.5]

Radius of gyration: 12.47 Å; chains: 1; bounding box: 29×28×28 Å

Organism: NCBI:txid1803897

Foldseek 3Di:
DDPCLCQNDVHPVNVLCVVVVHDAHKAFDDWDDCPVPWTWTWIDGPLWIWIATPVVRWIKTFPPPSDPVVLVVQCPDPPCRPVPTDIDTD

Sequence (90 aa):
MGGDEYWGEGGKVSEVLERRGLSGNIKALFALDAGSGSPYTLFEVGGTSYFFTAADDSLERIQYPEELAEILGTIADPDPGLDGIHTTPV

Secondary structure (DSSP, 8-state):
--HHHHHSTTSHHHHHHHHTT--S-EEEEEE--GGGSS-EEEEEETTEEEEEETTTTEEEEEEE--SHHHHHHHHH-TTTGGGGSEEEE-